Protein AF-A0A0M7AN14-F1 (afdb_monomer_lite)

pLDDT: mean 75.5, std 10.7, range [47.75, 89.75]

Secondary structure (DSSP, 8-state):
-EE---S-S--EEEETT--TTTEEEEEETTEEEEEEHHHHHHT---SEEEETTTTT-SS---EEEETTEEEEGGGGG-

Foldseek 3Di:
DEDEDDDDDQAEAEDEPDDPVQWDWDDDPQKIKIAGVVCVVVVHRPDIYIHPNQNPDPDHNQWYDYPNGIDGPVVVVD

Structure (mmCIF, N/CA/C/O backbone):
data_AF-A0A0M7AN14-F1
#
_entry.id   AF-A0A0M7AN14-F1
#
loop_
_atom_site.group_PDB
_atom_site.id
_atom_site.type_symbol
_atom_site.label_atom_id
_atom_site.label_alt_id
_atom_site.label_comp_id
_atom_site.label_asym_id
_atom_site.label_entity_id
_atom_site.label_seq_id
_atom_site.pdbx_PDB_ins_code
_atom_site.Cartn_x
_atom_site.Cartn_y
_atom_site.Cartn_z
_atom_site.occupancy
_atom_site.B_iso_or_equiv
_atom_site.auth_seq_id
_atom_site.auth_comp_id
_atom_site.auth_asym_id
_atom_site.auth_atom_id
_atom_site.pdbx_PDB_model_num
ATOM 1 N N . MET A 1 1 ? 0.985 10.330 -1.885 1.00 52.53 1 MET A N 1
ATOM 2 C CA . MET A 1 1 ? -0.081 10.380 -2.917 1.00 52.53 1 MET A CA 1
ATOM 3 C C . MET A 1 1 ? -1.283 9.666 -2.322 1.00 52.53 1 MET A C 1
ATOM 5 O O . MET A 1 1 ? -1.086 8.573 -1.809 1.00 52.53 1 MET A O 1
ATOM 9 N N . THR A 1 2 ? -2.474 10.261 -2.340 1.00 56.09 2 THR A N 1
ATOM 10 C CA . THR A 1 2 ? -3.711 9.598 -1.884 1.00 56.09 2 THR A CA 1
ATOM 11 C C . THR A 1 2 ? -4.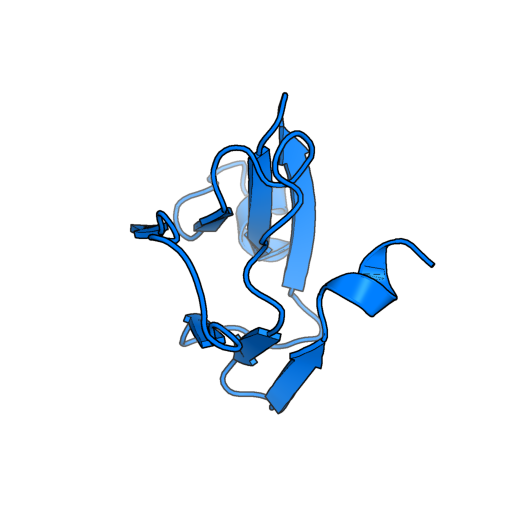492 9.185 -3.121 1.00 56.09 2 THR A C 1
ATOM 13 O O . THR A 1 2 ? -4.739 10.037 -3.975 1.00 56.09 2 THR A O 1
ATOM 16 N N . VAL A 1 3 ? -4.824 7.901 -3.246 1.00 57.56 3 VAL A N 1
ATOM 17 C CA . VAL A 1 3 ? -5.645 7.388 -4.351 1.00 57.56 3 VAL A CA 1
ATOM 18 C C . VAL A 1 3 ? -7.019 7.045 -3.792 1.00 57.56 3 VAL A C 1
ATOM 20 O O . VAL A 1 3 ? -7.121 6.369 -2.771 1.00 57.56 3 VAL A O 1
ATOM 23 N N . THR A 1 4 ? -8.063 7.567 -4.430 1.00 55.34 4 THR A N 1
ATOM 24 C CA . THR A 1 4 ? -9.465 7.301 -4.093 1.00 55.34 4 THR A CA 1
ATOM 25 C C . THR A 1 4 ? -10.091 6.623 -5.302 1.00 55.34 4 THR A C 1
ATOM 27 O O . THR A 1 4 ? -10.099 7.219 -6.380 1.00 55.34 4 THR A O 1
ATOM 30 N N . ASP A 1 5 ? -10.544 5.386 -5.126 1.00 56.72 5 ASP A N 1
ATOM 31 C CA . ASP A 1 5 ? -11.263 4.625 -6.149 1.00 56.72 5 ASP A CA 1
ATOM 32 C C . ASP A 1 5 ? -12.689 5.190 -6.294 1.00 56.72 5 ASP A C 1
ATOM 34 O O . ASP A 1 5 ? -13.317 5.605 -5.313 1.00 56.72 5 ASP A O 1
ATOM 38 N N . ALA A 1 6 ? -13.169 5.283 -7.530 1.00 47.75 6 ALA A N 1
ATOM 39 C CA . ALA A 1 6 ? -14.480 5.802 -7.882 1.00 47.75 6 ALA A CA 1
ATOM 40 C C . ALA A 1 6 ? -15.210 4.783 -8.768 1.00 47.75 6 ALA A C 1
ATOM 42 O O . ALA A 1 6 ? -15.217 4.925 -9.986 1.00 47.75 6 ALA A O 1
ATOM 43 N N . GLU A 1 7 ? -15.841 3.803 -8.116 1.00 49.78 7 GLU A N 1
ATOM 44 C CA . GLU A 1 7 ? -16.764 2.795 -8.662 1.00 49.78 7 GLU A CA 1
ATOM 45 C C . GLU A 1 7 ? -16.327 2.154 -9.998 1.00 49.78 7 GLU A C 1
ATOM 47 O O . GLU A 1 7 ? -16.735 2.576 -11.084 1.00 49.78 7 GLU A O 1
ATOM 52 N N . GLY A 1 8 ? -15.606 1.035 -9.877 1.00 53.12 8 GLY A N 1
ATOM 53 C CA . GLY A 1 8 ? -15.510 -0.027 -10.874 1.00 53.12 8 GLY A CA 1
ATOM 54 C C . GLY A 1 8 ? -14.515 0.164 -12.023 1.00 53.12 8 GLY A C 1
ATOM 55 O O . GLY A 1 8 ? -14.873 0.694 -13.076 1.00 53.12 8 GLY A O 1
ATOM 56 N N . ALA A 1 9 ? -13.329 -0.441 -11.882 1.00 48.78 9 ALA A N 1
ATOM 57 C CA . ALA A 1 9 ? -12.748 -1.434 -12.803 1.00 48.78 9 ALA A CA 1
ATOM 58 C C . ALA A 1 9 ? -11.284 -1.736 -12.431 1.00 48.78 9 ALA A C 1
ATOM 60 O O . ALA A 1 9 ? -10.410 -1.009 -12.885 1.00 48.78 9 ALA A O 1
ATOM 61 N N . ASP A 1 10 ? -11.014 -2.856 -11.741 1.00 58.59 10 ASP A N 1
ATOM 62 C CA . ASP A 1 10 ? -9.680 -3.489 -11.652 1.00 58.59 10 ASP A CA 1
ATOM 63 C C . ASP A 1 10 ? -8.527 -2.464 -11.503 1.00 58.59 10 ASP A C 1
ATOM 65 O O . ASP A 1 10 ? -7.655 -2.352 -12.378 1.00 58.59 10 ASP A O 1
ATOM 69 N N . ASP A 1 11 ? -8.544 -1.663 -10.439 1.00 72.12 11 ASP A N 1
ATOM 70 C CA . ASP A 1 11 ? -7.682 -0.486 -10.351 1.00 72.12 11 ASP A CA 1
ATOM 71 C C . ASP A 1 11 ? -6.221 -0.885 -10.064 1.00 72.12 11 ASP A C 1
ATOM 73 O O . ASP A 1 11 ? -5.910 -1.690 -9.179 1.00 72.12 11 ASP A O 1
ATOM 77 N N . ILE A 1 12 ? -5.292 -0.321 -10.849 1.00 70.44 12 ILE A N 1
ATOM 78 C CA . ILE A 1 12 ? -3.842 -0.491 -10.674 1.00 70.44 12 ILE A CA 1
ATOM 79 C C . ILE A 1 12 ? -3.254 0.814 -10.144 1.00 70.44 12 ILE A C 1
ATOM 81 O O . ILE A 1 12 ? -3.219 1.823 -10.854 1.00 70.44 12 ILE A O 1
ATOM 85 N N . VAL A 1 13 ? -2.688 0.786 -8.938 1.00 76.56 13 VAL A N 1
ATOM 86 C CA . VAL A 1 13 ? -1.903 1.912 -8.414 1.00 76.56 13 VAL A CA 1
ATOM 87 C C . VAL A 1 13 ? -0.433 1.741 -8.764 1.00 76.56 13 VAL A C 1
ATOM 89 O O . VAL A 1 13 ? 0.145 0.679 -8.556 1.00 76.56 13 VAL A O 1
ATOM 92 N N . TYR A 1 14 ? 0.189 2.799 -9.283 1.00 75.12 14 TYR A N 1
ATOM 93 C CA . TYR A 1 14 ? 1.611 2.811 -9.622 1.00 75.12 14 TYR A CA 1
ATOM 94 C C . TYR A 1 14 ? 2.427 3.423 -8.487 1.00 75.12 14 TYR A C 1
ATOM 96 O O . TYR A 1 14 ? 2.273 4.607 -8.178 1.00 75.12 14 TYR A O 1
ATOM 104 N N . TYR A 1 15 ? 3.346 2.643 -7.921 1.00 78.38 15 TYR A N 1
ATOM 105 C CA . TYR A 1 15 ? 4.326 3.116 -6.953 1.00 78.38 15 TYR A CA 1
ATOM 106 C C . TYR A 1 15 ? 5.750 2.916 -7.484 1.00 78.38 15 TYR A C 1
ATOM 108 O O . TYR A 1 15 ? 6.301 1.820 -7.465 1.00 78.38 15 TYR A O 1
ATOM 116 N N . GLN A 1 16 ? 6.318 3.998 -8.015 1.00 76.44 16 GLN A N 1
ATOM 117 C CA . GLN A 1 16 ? 7.636 4.004 -8.657 1.00 76.44 16 GLN A CA 1
ATOM 118 C C . GLN A 1 16 ? 8.774 4.122 -7.637 1.00 76.44 16 GLN A C 1
ATOM 120 O O . GLN A 1 16 ? 8.599 4.721 -6.576 1.00 76.44 16 GLN A O 1
ATOM 125 N N . ASN A 1 17 ? 9.958 3.637 -8.016 1.00 74.31 17 ASN A N 1
ATOM 126 C CA . ASN A 1 17 ? 11.178 3.568 -7.207 1.00 74.31 17 ASN A CA 1
ATOM 127 C C . ASN A 1 17 ? 11.045 2.688 -5.955 1.00 74.31 17 ASN A C 1
ATOM 129 O O . ASN A 1 17 ? 11.678 2.964 -4.938 1.00 74.31 17 ASN A O 1
ATOM 133 N N . MET A 1 18 ? 10.224 1.638 -6.030 1.00 75.56 18 MET A N 1
ATOM 134 C CA . MET A 1 18 ? 9.999 0.695 -4.936 1.00 75.56 18 MET A CA 1
ATOM 135 C C . MET A 1 18 ? 10.445 -0.713 -5.333 1.00 75.56 18 MET A C 1
ATOM 137 O O . MET A 1 18 ? 9.930 -1.292 -6.294 1.00 75.56 18 MET A O 1
ATOM 141 N N . ASP A 1 19 ? 11.381 -1.272 -4.569 1.00 75.75 19 ASP A N 1
ATOM 142 C CA . ASP A 1 19 ? 11.733 -2.689 -4.645 1.00 75.75 19 ASP A CA 1
ATOM 143 C C . ASP A 1 19 ? 10.722 -3.504 -3.826 1.00 75.75 19 ASP A C 1
ATOM 145 O O . ASP A 1 19 ? 10.356 -3.123 -2.715 1.00 75.75 19 ASP A O 1
ATOM 149 N N . ILE A 1 20 ? 10.276 -4.649 -4.349 1.00 74.69 20 ILE A N 1
ATOM 150 C CA . ILE A 1 20 ? 9.320 -5.518 -3.649 1.00 74.69 20 ILE A CA 1
ATOM 151 C C . ILE A 1 20 ? 9.862 -6.036 -2.313 1.00 74.69 20 ILE A C 1
ATOM 153 O O . ILE A 1 20 ? 9.092 -6.285 -1.393 1.00 74.69 20 ILE A O 1
ATOM 157 N N . SER A 1 21 ? 11.182 -6.204 -2.206 1.00 81.06 21 SER A N 1
ATOM 158 C CA . SER A 1 21 ? 11.847 -6.665 -0.984 1.00 81.06 21 SER A CA 1
ATOM 159 C C . SER A 1 21 ? 11.880 -5.611 0.123 1.00 81.06 21 SER A C 1
ATOM 161 O O . SER A 1 21 ? 12.033 -5.965 1.290 1.00 81.06 21 SER A O 1
ATOM 163 N N . ASP A 1 22 ? 11.710 -4.342 -0.245 1.00 81.38 22 ASP A N 1
ATOM 164 C CA . ASP A 1 22 ? 11.649 -3.197 0.663 1.00 81.38 22 ASP A CA 1
ATOM 165 C C . ASP A 1 22 ? 10.204 -2.704 0.856 1.00 81.38 22 ASP A C 1
ATOM 167 O O . ASP A 1 22 ? 9.953 -1.808 1.653 1.00 81.38 22 ASP A O 1
ATOM 171 N N . LEU A 1 23 ? 9.222 -3.299 0.171 1.00 84.25 23 LEU A N 1
ATOM 172 C CA . LEU A 1 23 ? 7.819 -2.941 0.332 1.00 84.25 23 LEU A CA 1
ATOM 173 C C . LEU A 1 23 ? 7.279 -3.467 1.667 1.00 84.25 23 LEU A C 1
ATOM 175 O O . LEU A 1 23 ? 7.245 -4.669 1.928 1.00 84.25 23 LEU A O 1
ATOM 179 N N . SER A 1 24 ? 6.779 -2.555 2.489 1.00 86.25 24 SER A N 1
ATOM 180 C CA . SER A 1 24 ? 6.000 -2.849 3.688 1.00 86.25 24 SER A CA 1
ATOM 181 C C . SER A 1 24 ? 4.590 -2.289 3.553 1.00 86.25 24 SER A C 1
ATOM 183 O O . SER A 1 24 ? 4.351 -1.329 2.819 1.00 86.25 24 SER A O 1
ATOM 185 N N . TYR A 1 25 ? 3.643 -2.893 4.267 1.00 87.19 25 TYR A N 1
ATOM 186 C CA . TYR A 1 25 ? 2.269 -2.412 4.321 1.00 87.19 25 TYR A CA 1
ATOM 187 C C . TYR A 1 25 ? 1.692 -2.547 5.724 1.00 87.19 25 TYR A C 1
ATOM 189 O O . TYR A 1 25 ? 2.041 -3.459 6.475 1.00 87.19 25 TYR A O 1
ATOM 197 N N . GLN A 1 26 ? 0.800 -1.627 6.078 1.00 88.19 26 GLN A N 1
ATOM 198 C CA . GLN A 1 26 ? 0.117 -1.632 7.363 1.00 88.19 26 GLN A CA 1
ATOM 199 C C . GLN A 1 26 ? -1.271 -1.000 7.245 1.00 88.19 26 GLN A C 1
ATOM 201 O O . GLN A 1 26 ? -1.491 -0.059 6.481 1.00 88.19 26 GLN A O 1
ATOM 206 N N . GLN A 1 27 ? -2.204 -1.511 8.047 1.00 89.06 27 GLN A N 1
ATOM 207 C CA . GLN A 1 27 ? -3.506 -0.891 8.251 1.00 89.06 27 GLN A CA 1
ATOM 208 C C . GLN A 1 27 ? -3.397 0.308 9.202 1.00 89.06 27 GLN A C 1
ATOM 210 O O . GLN A 1 27 ? -2.917 0.177 10.333 1.00 89.06 27 GLN A O 1
ATOM 215 N N . PHE A 1 28 ? -3.929 1.451 8.775 1.00 87.12 28 PHE A N 1
ATOM 216 C CA . PHE A 1 28 ? -4.104 2.641 9.603 1.00 87.12 28 PHE A CA 1
ATOM 217 C C . PHE A 1 28 ? -5.579 3.047 9.612 1.00 87.12 28 PHE A C 1
ATOM 219 O O . PHE A 1 28 ? -6.075 3.687 8.691 1.00 87.12 28 PHE A O 1
ATOM 226 N N . GLY A 1 29 ? -6.305 2.664 10.667 1.00 89.75 29 GLY A N 1
ATOM 227 C CA . GLY A 1 29 ? -7.757 2.853 10.707 1.00 89.75 29 GLY A CA 1
ATOM 228 C C . GLY A 1 29 ? -8.441 2.005 9.633 1.00 89.75 29 GLY A C 1
ATOM 229 O O . GLY A 1 29 ? -8.297 0.784 9.645 1.00 89.75 29 GLY A O 1
ATOM 230 N N . ASN A 1 30 ? -9.159 2.649 8.713 1.00 88.25 30 ASN A N 1
ATOM 231 C CA . ASN A 1 30 ? -9.788 1.980 7.569 1.00 88.25 30 ASN A CA 1
ATOM 232 C C . ASN A 1 30 ? -8.899 1.960 6.320 1.00 88.25 30 ASN A C 1
ATOM 234 O O . ASN A 1 30 ? -9.286 1.362 5.320 1.00 88.25 30 ASN A O 1
ATOM 238 N N . ASP A 1 31 ? -7.721 2.578 6.378 1.00 86.44 31 ASP A N 1
ATOM 239 C CA . ASP A 1 31 ? -6.859 2.758 5.219 1.00 86.44 31 ASP A CA 1
ATOM 240 C C . ASP A 1 31 ? -5.777 1.680 5.164 1.00 86.44 31 ASP A C 1
ATOM 242 O O . ASP A 1 31 ? -5.261 1.230 6.196 1.00 86.44 31 ASP A O 1
ATOM 246 N N . LEU A 1 32 ? -5.382 1.315 3.947 1.00 86.81 32 LEU A N 1
ATOM 247 C CA . LEU A 1 32 ? -4.211 0.489 3.684 1.00 86.81 32 LEU A CA 1
ATOM 248 C C . LEU A 1 32 ? -3.069 1.378 3.198 1.00 86.81 32 LEU A C 1
ATOM 250 O O . LEU A 1 32 ? -3.200 2.086 2.200 1.00 86.81 32 LEU A O 1
ATOM 254 N N . VAL A 1 33 ? -1.939 1.348 3.901 1.00 86.94 33 VAL A N 1
ATOM 255 C CA . VAL A 1 33 ? -0.772 2.170 3.571 1.00 86.94 33 VAL A CA 1
ATOM 256 C C . VAL A 1 33 ? 0.401 1.277 3.202 1.00 86.94 33 VAL A C 1
ATOM 258 O O . VAL A 1 33 ? 0.794 0.415 3.983 1.00 86.94 33 VAL A O 1
ATOM 261 N N . PHE A 1 34 ? 0.978 1.532 2.032 1.00 86.62 34 PHE A N 1
ATOM 262 C CA . PHE A 1 34 ? 2.212 0.941 1.530 1.00 86.62 34 PHE A CA 1
ATOM 263 C C . PHE A 1 34 ? 3.358 1.940 1.649 1.00 86.62 34 PHE A C 1
ATOM 265 O O . PHE A 1 34 ? 3.212 3.106 1.278 1.00 86.62 34 PHE A O 1
ATOM 272 N N . TYR A 1 35 ? 4.508 1.487 2.128 1.00 86.25 35 TYR A N 1
ATOM 273 C CA . TYR A 1 35 ? 5.685 2.318 2.375 1.00 86.25 35 TYR A CA 1
ATOM 274 C C . TYR A 1 35 ? 6.971 1.494 2.224 1.00 86.25 35 TYR A C 1
ATOM 276 O O . TYR A 1 35 ? 6.922 0.265 2.209 1.00 86.25 35 TYR A O 1
ATOM 284 N N . SER A 1 36 ? 8.122 2.160 2.098 1.00 82.25 36 SER A N 1
ATOM 285 C CA . SER A 1 36 ? 9.426 1.481 2.136 1.00 82.25 36 SER A CA 1
ATOM 286 C C . SER A 1 36 ? 9.777 1.099 3.580 1.00 82.25 36 SER A C 1
ATOM 288 O O . SER A 1 36 ? 9.637 1.908 4.499 1.00 82.25 36 SER A O 1
ATOM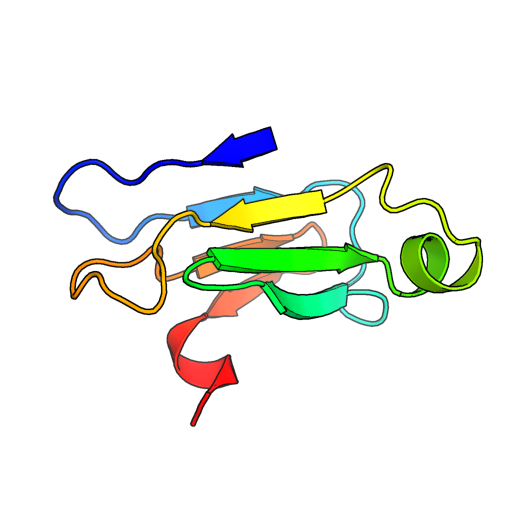 290 N N . ALA A 1 37 ? 10.260 -0.122 3.802 1.00 77.62 37 ALA A N 1
ATOM 291 C CA . ALA A 1 37 ? 10.765 -0.561 5.098 1.00 77.62 37 ALA A CA 1
ATOM 292 C C . ALA A 1 37 ? 11.964 0.292 5.545 1.00 77.62 37 ALA A C 1
ATOM 294 O O . ALA A 1 37 ? 12.136 0.542 6.740 1.00 77.62 37 ALA A O 1
ATOM 295 N N . THR A 1 38 ? 12.754 0.779 4.587 1.00 75.25 38 THR A N 1
ATOM 296 C CA . THR A 1 38 ? 13.848 1.729 4.811 1.00 75.25 38 THR A CA 1
ATOM 297 C C . THR A 1 38 ? 13.335 3.083 5.328 1.00 75.25 38 THR A C 1
ATOM 299 O O . THR A 1 38 ? 13.834 3.553 6.352 1.00 75.25 38 THR A O 1
ATOM 302 N N . ASP A 1 39 ? 12.287 3.648 4.716 1.00 70.62 39 ASP A N 1
ATOM 303 C CA . ASP A 1 39 ? 11.611 4.882 5.177 1.00 70.62 39 ASP A CA 1
ATOM 304 C C . ASP A 1 39 ? 11.003 4.705 6.589 1.00 70.62 39 ASP A C 1
ATOM 306 O O . ASP A 1 39 ? 11.068 5.573 7.458 1.00 70.62 39 ASP A O 1
ATOM 310 N N . ALA A 1 40 ? 10.430 3.536 6.891 1.00 71.38 40 ALA A N 1
ATOM 311 C CA . ALA A 1 40 ? 9.925 3.270 8.240 1.00 71.38 40 ALA A CA 1
ATOM 312 C C . ALA A 1 40 ? 11.049 3.177 9.289 1.00 71.38 40 ALA A C 1
ATOM 314 O O . ALA A 1 40 ? 10.859 3.585 10.438 1.00 71.38 40 ALA A O 1
ATOM 315 N N . ALA A 1 41 ? 12.219 2.656 8.909 1.00 70.25 41 ALA A N 1
ATOM 316 C CA . ALA A 1 41 ? 13.371 2.520 9.796 1.00 70.25 41 ALA A CA 1
ATOM 317 C C . ALA A 1 41 ? 14.039 3.866 10.125 1.00 70.25 41 ALA A C 1
ATOM 319 O O . ALA A 1 41 ? 14.592 4.017 11.217 1.00 70.25 41 ALA A O 1
ATOM 320 N N . ASP A 1 42 ? 13.974 4.843 9.216 1.00 68.69 42 ASP A N 1
ATOM 321 C CA . ASP A 1 42 ? 14.488 6.198 9.448 1.00 68.69 42 ASP A CA 1
ATOM 322 C C . ASP A 1 42 ? 13.493 7.120 10.188 1.00 68.69 42 ASP A C 1
ATOM 324 O O . ASP A 1 42 ? 13.845 8.230 10.602 1.00 68.69 42 ASP A O 1
ATOM 328 N N . GLY A 1 43 ? 12.275 6.625 10.439 1.00 64.75 43 GLY A N 1
ATOM 329 C CA . GLY A 1 43 ? 11.211 7.340 11.140 1.00 64.75 43 GLY A CA 1
ATOM 330 C C . GLY A 1 43 ? 10.482 8.363 10.270 1.00 64.75 43 GLY A C 1
ATOM 331 O O . GLY A 1 43 ? 9.722 9.180 10.799 1.00 64.75 43 GLY A O 1
ATOM 332 N N . SER A 1 44 ? 10.697 8.341 8.955 1.00 65.50 44 SER A N 1
ATOM 333 C CA . SER A 1 44 ? 10.120 9.274 8.008 1.00 65.50 44 SER A CA 1
ATOM 334 C C . SER A 1 44 ? 9.360 8.512 6.917 1.00 65.50 44 SER A C 1
ATOM 336 O O . SER A 1 44 ? 9.908 8.028 5.940 1.00 65.50 44 SER A O 1
ATOM 338 N N . LEU A 1 45 ? 8.032 8.433 7.054 1.00 69.81 45 LEU A N 1
ATOM 339 C CA . LEU A 1 45 ? 7.142 7.960 5.982 1.00 69.81 45 LEU A CA 1
ATOM 340 C C . LEU A 1 45 ? 7.029 9.037 4.885 1.00 69.81 45 LEU A C 1
ATOM 342 O O . LEU A 1 45 ? 5.964 9.619 4.678 1.00 69.81 45 LEU A O 1
ATOM 346 N N . GLN A 1 46 ? 8.146 9.381 4.242 1.00 68.56 46 GLN A N 1
ATOM 347 C CA . GLN A 1 46 ? 8.212 10.443 3.232 1.00 68.56 46 GLN A CA 1
ATOM 348 C C . GLN A 1 46 ? 7.642 9.973 1.894 1.00 68.56 46 GLN A C 1
ATOM 350 O O . GLN A 1 46 ? 7.006 10.767 1.196 1.00 68.56 46 GLN A O 1
ATOM 355 N N . SER A 1 47 ? 7.808 8.688 1.563 1.00 74.50 47 SER A N 1
ATOM 356 C CA . SER A 1 47 ? 7.158 8.064 0.415 1.00 74.50 47 SER A CA 1
ATOM 357 C C . SER A 1 47 ? 6.205 6.963 0.866 1.00 74.50 47 SER A C 1
ATOM 359 O O . SER A 1 47 ? 6.594 5.928 1.409 1.00 74.50 47 SER A O 1
ATOM 361 N N . TYR A 1 48 ? 4.917 7.195 0.622 1.00 81.44 48 TYR A N 1
ATOM 362 C CA . TYR A 1 48 ? 3.880 6.197 0.828 1.00 81.44 48 TYR A CA 1
ATOM 363 C C . TYR A 1 48 ? 2.774 6.311 -0.218 1.00 81.44 48 TYR A C 1
ATOM 365 O O . TYR A 1 48 ? 2.502 7.379 -0.795 1.00 81.44 48 TYR A O 1
ATOM 373 N N . VAL A 1 49 ? 2.105 5.182 -0.405 1.00 83.75 49 VAL A N 1
ATOM 374 C CA . VAL A 1 49 ? 0.835 5.067 -1.109 1.00 83.75 49 VAL A CA 1
ATOM 375 C C . VAL A 1 49 ? -0.219 4.695 -0.086 1.00 83.75 49 VAL A C 1
ATOM 377 O O . VAL A 1 49 ? -0.065 3.721 0.642 1.00 83.75 49 VAL A O 1
ATOM 380 N N . GLN A 1 50 ? -1.282 5.485 -0.024 1.00 84.88 50 GLN A N 1
ATOM 381 C CA . GLN A 1 50 ? -2.422 5.232 0.846 1.00 84.88 50 GLN A CA 1
ATOM 382 C C . GLN A 1 50 ? -3.647 4.959 -0.016 1.00 84.88 50 GLN A C 1
ATOM 384 O O . GLN A 1 50 ? -3.991 5.774 -0.878 1.00 84.88 50 GLN A O 1
ATOM 389 N N . LEU A 1 51 ? -4.281 3.823 0.257 1.00 83.31 51 LEU A N 1
ATOM 390 C CA . LEU A 1 51 ? -5.597 3.451 -0.237 1.00 83.31 51 LEU A CA 1
ATOM 391 C C . LEU A 1 51 ? -6.596 3.751 0.876 1.00 83.31 51 LEU A C 1
ATOM 393 O O . LEU A 1 51 ? -6.557 3.132 1.944 1.00 83.31 51 LEU A O 1
ATOM 397 N N . THR A 1 52 ? -7.426 4.762 0.653 1.00 83.19 52 THR A N 1
ATOM 398 C CA . THR A 1 52 ? -8.382 5.237 1.655 1.00 83.19 52 THR A CA 1
ATOM 399 C C . THR A 1 52 ? -9.582 4.300 1.750 1.00 83.19 52 THR A C 1
ATOM 401 O O . THR A 1 52 ? -10.075 3.837 0.730 1.00 83.19 52 THR A O 1
ATOM 404 N N . ASP A 1 53 ? -10.048 4.045 2.973 1.00 83.69 53 ASP A N 1
ATOM 405 C CA . ASP A 1 53 ? -11.241 3.253 3.296 1.00 83.69 53 ASP A CA 1
ATOM 406 C C . ASP A 1 53 ? -11.241 1.799 2.774 1.00 83.69 53 ASP A C 1
ATOM 408 O O . ASP A 1 53 ? -12.275 1.128 2.792 1.00 83.69 53 ASP A O 1
ATOM 412 N N . TRP A 1 54 ? -10.059 1.269 2.438 1.00 83.88 54 TRP A N 1
ATOM 413 C CA . TRP A 1 54 ? -9.835 -0.098 1.953 1.00 83.88 54 TRP A CA 1
ATOM 414 C C . TRP A 1 54 ? -10.551 -1.185 2.771 1.00 83.88 54 TRP A C 1
ATOM 416 O O . TRP A 1 54 ? -11.052 -2.172 2.243 1.00 83.88 54 TRP A O 1
ATOM 426 N N . PHE A 1 55 ? -10.599 -1.042 4.095 1.00 83.06 55 PHE A N 1
ATO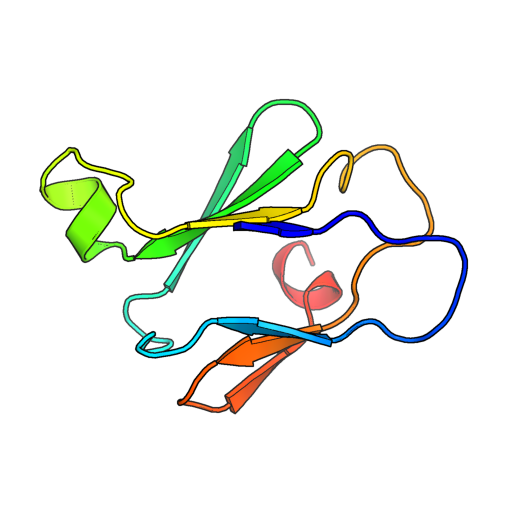M 427 C CA . PHE A 1 55 ? -11.167 -2.071 4.973 1.00 83.06 55 PHE A CA 1
ATOM 428 C C . PHE A 1 55 ? -12.676 -1.925 5.229 1.00 83.06 55 PHE A C 1
ATOM 430 O O . PHE A 1 55 ? -13.236 -2.704 6.002 1.00 83.06 55 PHE A O 1
ATOM 437 N N . VAL A 1 56 ? -13.340 -0.937 4.624 1.00 82.38 56 VAL A N 1
ATOM 438 C CA . VAL A 1 56 ? -14.790 -0.711 4.778 1.00 82.38 56 VAL A CA 1
ATOM 439 C C . VAL A 1 56 ? -15.551 -0.697 3.454 1.00 82.38 56 VAL A C 1
ATOM 441 O O . VAL A 1 56 ? -16.772 -0.867 3.466 1.00 82.38 56 VAL A O 1
ATOM 444 N N . THR A 1 57 ? -14.863 -0.532 2.325 1.00 73.56 57 THR A N 1
ATOM 445 C CA . THR A 1 57 ? -15.439 -0.651 0.984 1.00 73.56 57 THR A CA 1
ATOM 446 C C . THR A 1 57 ? -15.420 -2.102 0.498 1.00 73.56 57 THR A C 1
ATOM 448 O O . THR A 1 57 ? -14.626 -2.932 0.936 1.00 73.56 57 THR A O 1
ATOM 451 N N . THR A 1 58 ? -16.358 -2.436 -0.390 1.00 71.19 58 THR A N 1
ATOM 452 C CA . THR A 1 58 ? -16.418 -3.745 -1.068 1.00 71.19 58 THR A CA 1
ATOM 453 C C . THR A 1 58 ? -15.834 -3.709 -2.481 1.00 71.19 58 THR A C 1
ATOM 455 O O . THR A 1 58 ? -15.798 -4.748 -3.130 1.00 71.19 58 THR A O 1
ATOM 458 N N . ASP A 1 59 ? -15.451 -2.520 -2.948 1.00 69.06 59 ASP A N 1
ATOM 459 C CA . ASP A 1 59 ? -14.829 -2.227 -4.242 1.00 69.06 59 ASP A CA 1
ATOM 460 C C . ASP A 1 59 ? -13.498 -1.541 -3.921 1.00 69.06 59 ASP A C 1
ATOM 462 O O . ASP A 1 59 ? -13.482 -0.543 -3.195 1.00 69.06 59 ASP A O 1
ATOM 466 N N . ASN A 1 60 ? -12.398 -2.187 -4.284 1.00 71.00 60 ASN A N 1
ATOM 467 C CA . ASN A 1 60 ? -11.087 -1.980 -3.690 1.00 71.00 60 ASN A CA 1
ATOM 468 C C . ASN A 1 60 ? -10.024 -2.225 -4.760 1.00 71.00 60 ASN A C 1
ATOM 470 O O . ASN A 1 60 ? -9.902 -3.356 -5.205 1.00 71.00 60 ASN A O 1
ATOM 474 N N . VAL A 1 61 ? -9.193 -1.223 -5.075 1.00 70.81 61 VAL A N 1
ATOM 475 C CA . VAL A 1 61 ? -7.956 -1.337 -5.892 1.00 70.81 61 VAL A CA 1
ATOM 476 C C . VAL A 1 61 ? -7.293 -2.725 -5.841 1.00 70.81 61 VAL A C 1
ATOM 478 O O . VAL A 1 61 ? -6.555 -3.058 -4.923 1.00 70.81 61 VAL A O 1
ATOM 481 N N . GLU A 1 62 ? -7.439 -3.540 -6.871 1.00 74.50 62 GLU A N 1
ATOM 482 C CA . GLU A 1 62 ? -7.052 -4.950 -6.796 1.00 74.50 62 GLU A CA 1
ATOM 483 C C . GLU A 1 62 ? -5.540 -5.160 -6.946 1.00 74.50 62 GLU A C 1
ATOM 485 O O . GLU A 1 62 ? -5.014 -6.233 -6.619 1.00 74.50 62 GLU A O 1
ATOM 490 N N . LYS A 1 63 ? -4.818 -4.173 -7.495 1.00 82.81 63 LYS A N 1
ATOM 491 C CA . LYS A 1 63 ? -3.428 -4.341 -7.935 1.00 82.81 63 LYS A CA 1
ATOM 492 C C . LYS A 1 63 ? -2.5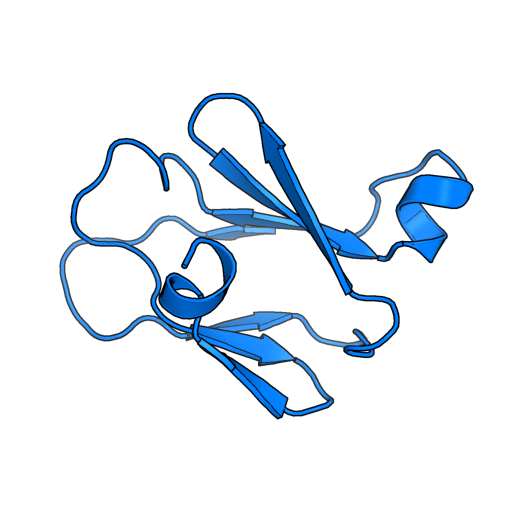41 -3.142 -7.590 1.00 82.81 63 LYS A C 1
ATOM 494 O O . LYS A 1 63 ? -2.859 -1.988 -7.861 1.00 82.81 63 LYS A O 1
ATOM 499 N N . LEU A 1 64 ? -1.340 -3.428 -7.092 1.00 83.44 64 LEU A N 1
ATOM 500 C CA . LEU A 1 64 ? -0.255 -2.457 -6.940 1.00 83.44 64 LEU A CA 1
ATOM 501 C C . LEU A 1 64 ? 0.862 -2.787 -7.935 1.00 83.44 64 LEU A C 1
ATOM 503 O O . LEU A 1 64 ? 1.505 -3.831 -7.836 1.00 83.44 64 LEU A O 1
ATOM 507 N N . GLN A 1 65 ? 1.099 -1.900 -8.899 1.00 86.00 65 GLN A N 1
ATOM 508 C CA . GLN A 1 65 ? 2.249 -1.957 -9.793 1.00 86.00 65 GLN A CA 1
ATOM 509 C C . GLN A 1 65 ? 3.427 -1.217 -9.159 1.00 86.00 65 GLN A C 1
ATOM 511 O O . GLN A 1 65 ? 3.379 -0.009 -8.934 1.00 86.00 65 GLN A O 1
ATOM 516 N N . ILE A 1 66 ? 4.517 -1.943 -8.957 1.00 83.44 66 ILE A N 1
ATOM 517 C CA . ILE A 1 66 ? 5.835 -1.417 -8.596 1.00 83.44 66 ILE A CA 1
ATOM 518 C C . ILE A 1 66 ? 6.828 -1.693 -9.726 1.00 83.44 66 ILE A C 1
ATOM 520 O O . ILE A 1 66 ? 6.530 -2.448 -10.656 1.00 83.44 66 ILE A O 1
ATOM 524 N N . ASP A 1 67 ? 8.028 -1.123 -9.649 1.00 81.56 67 ASP A N 1
ATOM 525 C CA . ASP A 1 67 ? 9.056 -1.313 -10.683 1.00 81.56 67 ASP A CA 1
ATOM 526 C C . ASP A 1 67 ? 9.437 -2.793 -10.857 1.00 81.56 67 ASP A C 1
ATOM 528 O O . ASP A 1 67 ? 9.723 -3.250 -11.963 1.00 81.56 67 ASP A O 1
ATOM 532 N N . ALA A 1 68 ? 9.38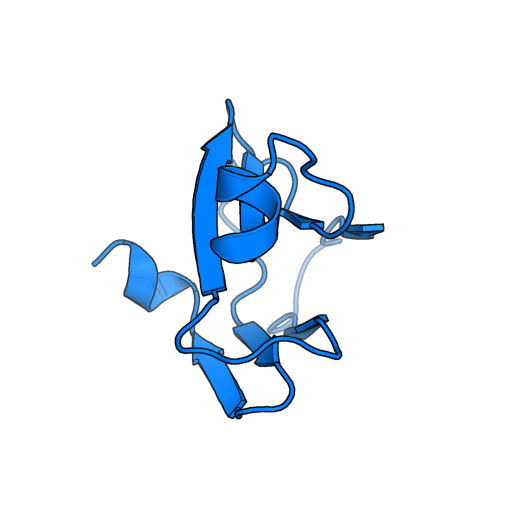7 -3.558 -9.763 1.00 79.94 68 ALA A N 1
ATOM 533 C CA . ALA A 1 68 ? 9.691 -4.985 -9.746 1.00 79.94 68 ALA A CA 1
ATOM 534 C C . ALA A 1 68 ? 8.556 -5.885 -10.282 1.00 79.94 68 ALA A C 1
ATOM 536 O O . ALA A 1 68 ? 8.800 -7.062 -10.552 1.00 79.94 68 ALA A O 1
ATOM 537 N N . GLY A 1 69 ? 7.324 -5.380 -10.434 1.00 82.69 69 GLY A N 1
ATOM 538 C CA . GLY A 1 69 ? 6.181 -6.182 -10.885 1.00 82.69 69 GLY A CA 1
ATOM 539 C C . GLY A 1 69 ? 4.824 -5.742 -10.331 1.00 82.69 69 GLY A C 1
ATOM 540 O O . GLY A 1 69 ? 4.688 -4.671 -9.750 1.00 82.69 69 GLY A O 1
ATOM 541 N N . VAL A 1 70 ? 3.805 -6.583 -10.531 1.00 85.00 70 VAL A N 1
ATOM 542 C CA . VAL A 1 70 ? 2.434 -6.363 -10.037 1.00 85.00 70 VAL A CA 1
ATOM 543 C C . VAL A 1 70 ? 2.173 -7.237 -8.817 1.00 85.00 70 VAL A C 1
ATOM 545 O O . VAL A 1 70 ? 2.440 -8.438 -8.847 1.00 85.00 70 VAL A O 1
ATOM 548 N N . ILE A 1 71 ? 1.598 -6.644 -7.776 1.00 83.81 71 ILE A N 1
ATOM 549 C CA . ILE A 1 71 ? 1.118 -7.316 -6.569 1.00 83.81 71 ILE A CA 1
ATOM 550 C C . ILE A 1 71 ? -0.408 -7.308 -6.596 1.00 83.81 71 ILE A C 1
ATOM 552 O O . ILE A 1 71 ? -1.007 -6.258 -6.809 1.00 83.81 71 ILE A O 1
ATOM 556 N N . VAL A 1 72 ? -1.034 -8.465 -6.370 1.00 84.00 72 VAL A N 1
ATOM 557 C CA . VAL A 1 72 ? -2.495 -8.577 -6.223 1.00 84.00 72 VAL A CA 1
ATOM 558 C C . VAL A 1 72 ? -2.852 -8.372 -4.753 1.00 84.00 72 VAL A C 1
ATOM 560 O O . VAL A 1 72 ? -2.457 -9.180 -3.909 1.00 84.00 72 VAL A O 1
ATOM 563 N N . LEU A 1 73 ? -3.571 -7.296 -4.439 1.00 81.88 73 LEU A N 1
ATOM 564 C CA . LEU A 1 73 ? -3.770 -6.832 -3.064 1.00 81.88 73 LEU A CA 1
ATOM 565 C C . LEU A 1 73 ? -4.677 -7.754 -2.243 1.00 81.88 73 LEU A C 1
ATOM 567 O O . LEU A 1 73 ? -4.395 -7.981 -1.068 1.00 81.88 73 LEU A O 1
ATOM 571 N N . ASP A 1 74 ? -5.658 -8.404 -2.871 1.00 74.75 74 ASP A N 1
ATOM 572 C CA . ASP A 1 74 ? -6.517 -9.402 -2.212 1.00 74.75 74 ASP A CA 1
ATOM 573 C C . ASP A 1 74 ? -5.741 -10.595 -1.640 1.00 74.75 74 ASP A C 1
ATOM 575 O O . ASP A 1 74 ? -6.187 -11.250 -0.699 1.00 74.75 74 ASP A O 1
ATOM 579 N N . THR A 1 75 ? -4.554 -10.884 -2.182 1.00 77.06 75 THR A N 1
ATOM 580 C CA . THR A 1 75 ? -3.715 -11.993 -1.702 1.00 77.06 75 THR A CA 1
ATOM 581 C C . THR A 1 75 ? -2.884 -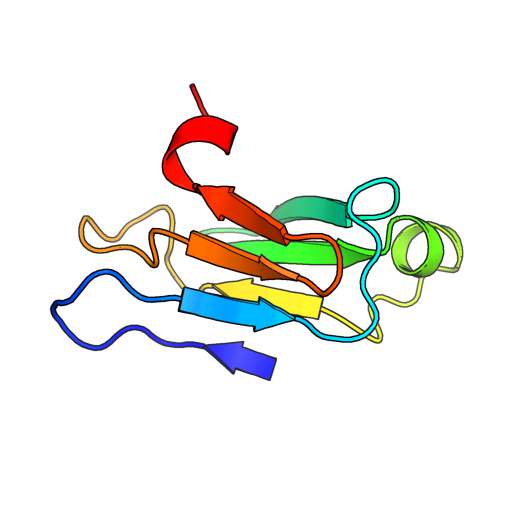11.640 -0.471 1.00 77.06 75 THR A C 1
ATOM 583 O O . THR A 1 75 ? -2.334 -12.540 0.158 1.00 77.06 75 THR A O 1
ATOM 586 N N . LEU A 1 76 ? -2.793 -10.358 -0.099 1.00 74.19 76 LEU A N 1
ATOM 587 C CA . LEU A 1 76 ? -2.006 -9.916 1.057 1.00 74.19 76 LEU A CA 1
ATOM 588 C C . LEU A 1 76 ? -2.664 -10.270 2.397 1.00 74.19 76 LEU A C 1
ATOM 590 O O . LEU A 1 76 ? -1.973 -10.347 3.409 1.00 74.19 76 LEU A O 1
ATOM 594 N N . PHE A 1 77 ? -3.980 -10.493 2.401 1.00 68.88 77 PHE A N 1
ATOM 595 C CA . PHE A 1 77 ? -4.775 -10.745 3.608 1.00 68.88 77 PHE A CA 1
ATOM 596 C C . PHE A 1 77 ? -5.351 -12.169 3.685 1.00 68.88 77 PHE A C 1
ATOM 598 O O . PHE A 1 77 ? -6.205 -12.429 4.535 1.00 68.88 77 PHE A O 1
ATOM 605 N N . ALA A 1 78 ? -4.924 -13.063 2.787 1.00 59.25 78 ALA A N 1
ATOM 606 C CA . ALA A 1 78 ? -5.398 -14.446 2.689 1.00 59.25 78 ALA A CA 1
ATOM 607 C C . ALA A 1 78 ? -4.756 -15.395 3.717 1.00 59.25 78 ALA A C 1
ATOM 609 O O . ALA A 1 78 ? -3.572 -15.196 4.076 1.00 59.25 78 ALA A O 1
#

Radius of gyration: 12.08 Å; chains: 1; bounding box: 31×25×24 Å

Organism: NCBI:txid388408

Sequence (78 aa):
MTVTDAEGADDIVYYQNMDISDLSYQQFGNDLVFYSATDAADGSLQSYVQLTDWFVTTDNVEKLQIDAGVIVLDTLFA